Protein AF-A0A512JPS5-F1 (afdb_monomer)

Structure (mmCIF, N/CA/C/O backbone):
data_AF-A0A512JPS5-F1
#
_entry.id   AF-A0A512JPS5-F1
#
loop_
_atom_site.group_PDB
_atom_site.id
_atom_site.type_symbol
_atom_site.label_atom_id
_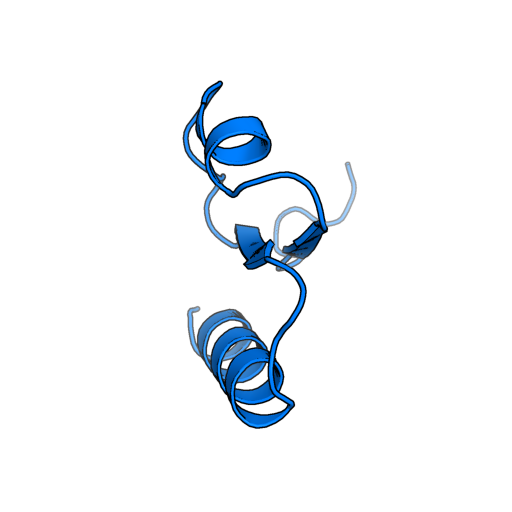atom_site.label_alt_id
_atom_site.label_comp_id
_atom_site.label_asym_id
_atom_site.label_entity_id
_atom_site.label_seq_id
_atom_site.pdbx_PDB_ins_code
_atom_site.Cartn_x
_atom_site.Cartn_y
_atom_site.Cartn_z
_atom_site.occupancy
_atom_site.B_iso_or_equiv
_atom_site.auth_seq_id
_atom_site.auth_comp_id
_atom_site.auth_asym_id
_atom_site.auth_atom_id
_atom_site.pdbx_PDB_model_num
ATOM 1 N N . MET A 1 1 ? -21.654 2.471 2.204 1.00 53.22 1 MET A N 1
ATOM 2 C CA . MET A 1 1 ? -20.356 1.761 2.301 1.00 53.22 1 MET A CA 1
ATOM 3 C C . MET A 1 1 ? -20.279 1.129 3.691 1.00 53.22 1 MET A C 1
ATOM 5 O O . MET A 1 1 ? -20.548 1.837 4.646 1.00 53.22 1 MET A O 1
ATOM 9 N N . ARG A 1 2 ? -20.058 -0.187 3.832 1.00 77.38 2 ARG A N 1
ATOM 10 C CA . ARG A 1 2 ? -20.261 -0.921 5.111 1.00 77.38 2 ARG A CA 1
ATOM 11 C C . ARG A 1 2 ? -18.978 -1.215 5.916 1.00 77.38 2 ARG A C 1
ATOM 13 O O . ARG A 1 2 ? -19.054 -1.902 6.927 1.00 77.38 2 ARG A O 1
ATOM 20 N N . ARG A 1 3 ? -17.805 -0.750 5.470 1.00 83.62 3 ARG A N 1
ATOM 21 C CA . ARG A 1 3 ? -16.500 -1.057 6.093 1.00 83.62 3 ARG A CA 1
ATOM 22 C C . ARG A 1 3 ? -15.569 0.170 6.089 1.00 83.62 3 ARG A C 1
ATOM 24 O O . ARG A 1 3 ? -14.603 0.171 5.335 1.00 83.62 3 ARG A O 1
ATOM 31 N N . PRO A 1 4 ? -15.873 1.216 6.875 1.00 81.62 4 PRO A N 1
ATOM 32 C CA . PRO A 1 4 ? -15.078 2.449 6.898 1.00 81.62 4 PRO A CA 1
ATOM 33 C C . PRO A 1 4 ? -13.639 2.242 7.397 1.00 81.62 4 PRO A C 1
ATOM 35 O O . PRO A 1 4 ? -12.753 2.986 7.008 1.00 81.62 4 PRO A O 1
ATOM 38 N N . GLU A 1 5 ? -13.387 1.205 8.198 1.00 85.50 5 GLU A N 1
ATOM 39 C CA . GLU A 1 5 ? -12.056 0.904 8.752 1.00 85.50 5 GLU A CA 1
ATOM 40 C C . GLU A 1 5 ? -11.226 -0.054 7.883 1.00 85.50 5 GLU A C 1
ATOM 42 O O . GLU A 1 5 ? -10.128 -0.464 8.262 1.00 85.50 5 GLU A O 1
ATOM 47 N N . LEU A 1 6 ? -11.751 -0.470 6.724 1.00 89.94 6 LEU A N 1
ATOM 48 C CA . LEU A 1 6 ? -11.024 -1.379 5.849 1.00 89.94 6 LEU A CA 1
ATOM 49 C C . LEU A 1 6 ? -9.821 -0.653 5.255 1.00 89.94 6 LEU A C 1
ATOM 51 O O . LEU A 1 6 ? -9.973 0.289 4.482 1.00 89.94 6 LEU A O 1
ATOM 55 N N . LYS A 1 7 ? -8.627 -1.138 5.580 1.00 91.06 7 LYS A N 1
ATOM 56 C CA . LYS A 1 7 ? -7.398 -0.637 4.985 1.00 91.06 7 LYS A CA 1
ATOM 57 C C . LYS A 1 7 ? -7.273 -1.142 3.537 1.00 91.06 7 LYS A C 1
ATOM 59 O O . LYS A 1 7 ? -7.558 -2.310 3.262 1.00 91.06 7 LYS A O 1
ATOM 64 N N . ILE A 1 8 ? -6.854 -0.278 2.613 1.00 90.38 8 ILE A N 1
ATOM 65 C CA . ILE A 1 8 ? -6.847 -0.552 1.165 1.00 90.38 8 ILE A CA 1
ATOM 66 C C . ILE A 1 8 ? -5.453 -0.304 0.583 1.00 90.38 8 ILE A C 1
ATOM 68 O O . ILE A 1 8 ? -4.878 0.766 0.761 1.00 90.38 8 ILE A O 1
ATOM 72 N N . LEU A 1 9 ? -4.929 -1.277 -0.164 1.00 91.62 9 LEU A N 1
ATOM 73 C CA . LEU A 1 9 ? -3.702 -1.140 -0.950 1.00 91.62 9 LEU A CA 1
ATOM 74 C C . LEU A 1 9 ? -4.029 -1.281 -2.441 1.00 91.62 9 LEU A C 1
ATOM 76 O O . LEU A 1 9 ? -4.413 -2.356 -2.899 1.00 91.62 9 LEU A O 1
ATOM 80 N N . PHE A 1 10 ? -3.856 -0.203 -3.199 1.00 89.88 10 PHE A N 1
ATOM 81 C CA . PHE A 1 10 ? -3.989 -0.201 -4.653 1.00 89.88 10 PHE A CA 1
ATOM 82 C C . PHE A 1 10 ? -2.686 -0.639 -5.315 1.00 89.88 10 PHE A C 1
ATOM 84 O O . PHE A 1 10 ? -1.603 -0.235 -4.898 1.00 89.88 10 PHE A O 1
ATOM 91 N N . ILE A 1 11 ? -2.786 -1.426 -6.387 1.00 90.75 11 ILE A N 1
ATOM 92 C CA . ILE A 1 11 ? -1.631 -1.861 -7.173 1.00 90.75 11 ILE A CA 1
ATOM 93 C C . ILE A 1 11 ? -1.827 -1.448 -8.631 1.00 90.75 11 ILE A C 1
ATOM 95 O O . ILE A 1 11 ? -2.753 -1.928 -9.284 1.00 90.75 11 ILE A O 1
ATOM 99 N N . THR A 1 12 ? -0.937 -0.609 -9.164 1.00 83.12 12 THR A N 1
ATOM 100 C CA . THR A 1 12 ? -1.054 -0.062 -10.529 1.00 83.12 12 THR A CA 1
ATOM 101 C C . THR A 1 12 ? 0.219 -0.241 -11.344 1.00 83.12 12 THR A C 1
ATOM 103 O O . THR A 1 12 ? 1.311 -0.241 -10.796 1.00 83.12 12 THR A O 1
ATOM 106 N N . GLY A 1 13 ? 0.081 -0.411 -12.661 1.00 81.88 13 GLY A N 1
ATOM 107 C CA . GLY A 1 13 ? 1.198 -0.334 -13.615 1.00 81.88 13 GLY A CA 1
ATOM 108 C C . GLY A 1 13 ? 1.311 1.021 -14.319 1.00 81.88 13 GLY A C 1
ATOM 109 O O . GLY A 1 13 ? 2.245 1.228 -15.084 1.00 81.88 13 GLY A O 1
ATOM 110 N N . TYR A 1 14 ? 0.363 1.930 -14.083 1.00 64.12 14 TYR A N 1
ATOM 111 C CA . TYR A 1 14 ? 0.424 3.305 -14.569 1.00 64.12 14 TYR A CA 1
ATOM 112 C C . TYR A 1 14 ? 1.151 4.150 -13.520 1.00 64.12 14 TYR A C 1
ATOM 114 O O . TYR A 1 14 ? 0.878 3.983 -12.331 1.00 64.12 14 TYR A O 1
ATOM 122 N N . ALA A 1 15 ? 2.087 4.999 -13.955 1.00 59.59 15 ALA A N 1
ATOM 123 C CA . ALA A 1 15 ? 2.960 5.786 -13.083 1.00 59.59 15 ALA A CA 1
ATOM 124 C C . ALA A 1 15 ? 2.196 6.405 -11.897 1.00 59.59 15 ALA A C 1
ATOM 126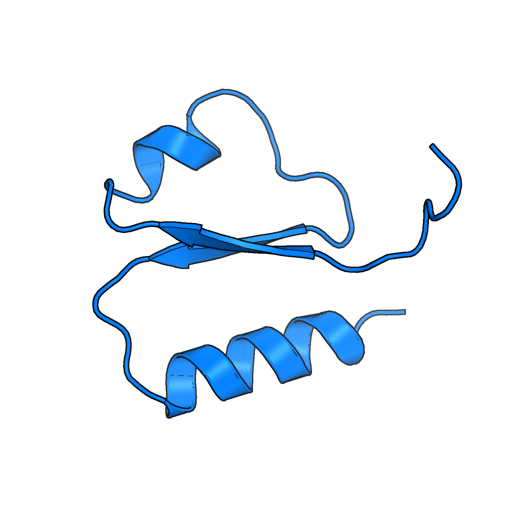 O O . ALA A 1 15 ? 1.094 6.916 -12.080 1.00 59.59 15 ALA A O 1
ATOM 127 N N . GLU A 1 16 ? 2.801 6.369 -10.704 1.00 58.78 16 GLU A N 1
ATOM 128 C CA . GLU A 1 16 ? 2.263 6.826 -9.406 1.00 58.78 16 GLU A CA 1
ATOM 129 C C . GLU A 1 16 ? 1.439 8.129 -9.489 1.00 58.78 16 GLU A C 1
ATOM 131 O O . GLU A 1 16 ? 0.368 8.251 -8.887 1.00 58.78 16 GLU A O 1
ATOM 136 N N . ASN A 1 17 ? 1.878 9.055 -10.344 1.00 56.22 17 ASN A N 1
ATOM 137 C CA . ASN A 1 17 ? 1.242 10.342 -10.623 1.00 56.22 17 ASN A CA 1
ATOM 138 C C . ASN A 1 17 ? -0.209 10.251 -11.132 1.00 56.22 17 ASN A C 1
ATOM 140 O O . ASN A 1 17 ? -0.966 11.197 -10.952 1.00 56.22 17 ASN A O 1
ATOM 144 N N . ALA A 1 18 ? -0.624 9.145 -11.753 1.00 57.59 18 ALA A N 1
ATOM 145 C CA . ALA A 1 18 ? -1.984 8.985 -12.273 1.00 57.59 18 ALA A CA 1
ATOM 146 C C . ALA A 1 18 ? -3.020 8.645 -11.189 1.00 57.59 18 ALA A C 1
ATOM 148 O O . ALA A 1 18 ? -4.209 8.864 -11.404 1.00 57.59 18 ALA A O 1
ATOM 149 N N . ILE A 1 19 ? -2.583 8.127 -10.034 1.00 56.69 19 ILE A N 1
ATOM 150 C CA . ILE A 1 19 ? -3.465 7.862 -8.885 1.00 56.69 19 ILE A CA 1
ATOM 151 C C . ILE A 1 19 ? -3.357 8.988 -7.856 1.00 56.69 19 ILE A C 1
ATOM 153 O O . ILE A 1 19 ? -4.363 9.395 -7.285 1.00 56.69 19 ILE A O 1
ATOM 157 N N . VAL A 1 20 ? -2.153 9.532 -7.657 1.00 58.31 20 VAL A N 1
ATOM 158 C CA . VAL A 1 20 ? -1.905 10.614 -6.690 1.00 58.31 20 VAL A CA 1
ATOM 159 C C . VAL A 1 20 ? -2.305 11.994 -7.244 1.00 58.31 20 VAL A C 1
ATOM 161 O O . VAL A 1 20 ? -2.576 12.912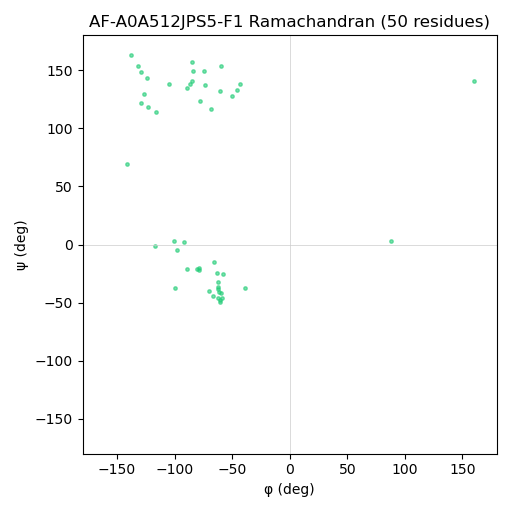 -6.475 1.00 58.31 20 VAL A O 1
ATOM 164 N N . GLY A 1 21 ? -2.404 12.148 -8.570 1.00 53.25 21 GLY A N 1
ATOM 165 C CA . GLY A 1 21 ? -2.615 13.435 -9.244 1.00 53.25 21 GLY A CA 1
ATOM 166 C C . GLY A 1 21 ? -3.954 14.138 -8.987 1.00 53.25 21 GLY A C 1
ATOM 167 O O . GLY A 1 21 ? -4.047 15.330 -9.262 1.00 53.25 21 GLY A O 1
ATOM 168 N N . ASN A 1 22 ? -4.964 13.453 -8.434 1.00 50.75 22 ASN A N 1
ATOM 169 C CA . ASN A 1 22 ? -6.322 14.005 -8.296 1.00 50.75 22 ASN A CA 1
ATOM 170 C C . ASN A 1 22 ? -6.833 14.165 -6.857 1.00 50.75 22 ASN A C 1
ATOM 172 O O . ASN A 1 22 ? -7.948 14.646 -6.667 1.00 50.75 22 ASN A O 1
ATOM 176 N N . GLY A 1 23 ? -6.069 13.792 -5.837 1.00 53.66 23 GLY A N 1
ATOM 177 C CA . GLY A 1 23 ? -6.556 13.913 -4.469 1.00 53.66 23 GLY A CA 1
ATOM 178 C C . GLY A 1 23 ? -5.791 13.022 -3.519 1.00 53.66 23 GLY A C 1
ATOM 179 O O . GLY A 1 23 ? -5.414 11.904 -3.855 1.00 53.66 23 GLY A O 1
ATOM 180 N N . HIS A 1 24 ? -5.544 13.557 -2.332 1.00 62.25 24 HIS A N 1
ATOM 181 C CA . HIS A 1 24 ? -4.954 12.837 -1.217 1.00 62.25 24 HIS A CA 1
ATOM 182 C C . HIS A 1 24 ? -5.626 11.466 -1.044 1.00 62.25 24 HIS A C 1
ATOM 184 O O . HIS A 1 24 ? -6.851 11.371 -1.050 1.00 62.25 24 HIS A O 1
ATOM 190 N N . LEU A 1 25 ? -4.829 10.407 -0.885 1.00 76.12 25 LEU A N 1
ATOM 191 C CA . LEU A 1 25 ? -5.360 9.116 -0.461 1.00 76.12 25 LEU A CA 1
ATOM 192 C C . LEU A 1 25 ? -6.017 9.286 0.913 1.00 76.12 25 LEU A C 1
ATOM 194 O O . LEU A 1 25 ? -5.418 9.868 1.820 1.00 76.12 25 LEU A O 1
ATOM 198 N N . GLU A 1 26 ? -7.234 8.768 1.061 1.00 81.06 26 GLU A N 1
ATOM 199 C CA . GLU A 1 26 ? -7.930 8.777 2.346 1.00 81.06 26 GLU A CA 1
ATOM 200 C C . GLU A 1 26 ? -7.121 8.004 3.407 1.00 81.06 26 GLU A C 1
ATOM 202 O O . GLU A 1 26 ? -6.365 7.077 3.075 1.00 81.06 26 GLU A O 1
ATOM 207 N N . PRO A 1 27 ? -7.277 8.334 4.701 1.00 81.12 27 PRO A N 1
ATOM 208 C CA . PRO A 1 27 ? -6.655 7.581 5.781 1.00 81.12 27 PRO A CA 1
ATOM 209 C C . PRO A 1 27 ? -6.917 6.073 5.656 1.00 81.12 27 PRO A C 1
ATOM 211 O O . PRO A 1 27 ? -8.051 5.623 5.521 1.00 81.12 27 PRO A O 1
ATOM 214 N N . GLY A 1 28 ? -5.846 5.279 5.700 1.00 83.62 28 GLY A N 1
ATOM 215 C CA . GLY A 1 28 ? -5.921 3.826 5.520 1.00 83.62 28 GLY A CA 1
ATOM 216 C C . GLY A 1 28 ? -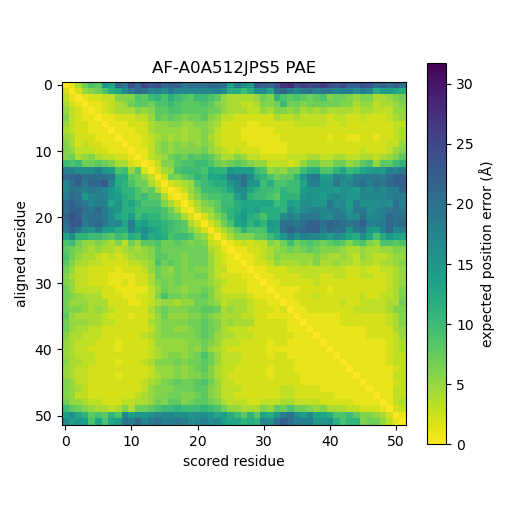5.819 3.352 4.067 1.00 83.62 28 GLY A C 1
ATOM 217 O O . GLY A 1 28 ? -5.873 2.142 3.841 1.00 83.62 28 GLY A O 1
ATOM 218 N N . MET A 1 29 ? -5.619 4.257 3.103 1.00 87.56 29 MET A N 1
ATOM 219 C CA . MET A 1 29 ? -5.350 3.914 1.705 1.00 87.56 29 MET A CA 1
ATOM 220 C C . MET A 1 29 ? -3.874 4.121 1.334 1.00 87.56 29 MET A C 1
ATOM 222 O O . MET A 1 29 ? -3.244 5.103 1.725 1.00 87.56 29 MET A O 1
ATOM 226 N N . GLN A 1 30 ? -3.309 3.186 0.570 1.00 87.56 30 GLN A N 1
ATOM 227 C CA . GLN A 1 30 ? -1.945 3.250 0.031 1.00 87.56 30 GLN A CA 1
ATOM 228 C C . GLN A 1 30 ? -1.898 2.773 -1.428 1.00 87.56 30 GLN A C 1
ATOM 230 O O . GLN A 1 30 ? -2.806 2.087 -1.897 1.00 87.56 30 GLN A O 1
ATOM 235 N N . VAL A 1 31 ? -0.814 3.103 -2.135 1.00 87.38 31 VAL A N 1
ATOM 236 C CA . VAL A 1 31 ? -0.532 2.683 -3.518 1.00 87.38 31 VAL A CA 1
ATOM 237 C C . VAL A 1 31 ? 0.817 1.966 -3.590 1.00 87.38 31 VAL A C 1
ATOM 239 O O . VAL A 1 31 ? 1.776 2.348 -2.918 1.00 87.38 31 VAL A O 1
ATOM 242 N N . LEU A 1 32 ? 0.895 0.942 -4.439 1.00 88.69 32 LEU A N 1
ATOM 243 C CA . LEU A 1 32 ? 2.126 0.275 -4.846 1.00 88.69 32 LEU A CA 1
ATOM 244 C C . LEU A 1 32 ? 2.195 0.185 -6.378 1.00 88.69 32 LEU A C 1
ATOM 246 O O . LEU A 1 32 ? 1.326 -0.399 -7.029 1.00 88.69 32 LEU A O 1
ATOM 250 N N . THR A 1 33 ? 3.248 0.754 -6.955 1.00 88.69 33 THR A N 1
ATOM 251 C CA . THR A 1 33 ? 3.469 0.765 -8.406 1.00 88.69 33 THR A CA 1
ATOM 252 C C . THR A 1 33 ? 4.202 -0.503 -8.853 1.00 88.69 33 THR A C 1
ATOM 254 O O . THR A 1 33 ? 5.134 -0.957 -8.194 1.00 88.69 33 THR A O 1
ATOM 257 N N . LYS A 1 34 ? 3.782 -1.091 -9.976 1.00 90.44 34 LYS A N 1
ATOM 258 C CA . LYS A 1 34 ? 4.463 -2.201 -10.655 1.00 90.44 34 LYS A CA 1
ATOM 259 C C . LYS A 1 34 ? 5.580 -1.676 -11.580 1.00 90.44 34 LYS A C 1
ATOM 261 O O . LYS A 1 34 ? 5.393 -0.626 -12.188 1.00 90.44 34 LYS A O 1
ATOM 266 N N . PRO A 1 35 ? 6.666 -2.447 -11.787 1.00 92.44 35 PRO A N 1
ATOM 267 C CA . PRO A 1 35 ? 6.987 -3.686 -11.081 1.00 92.44 35 PRO A CA 1
ATOM 268 C C . PRO A 1 35 ? 7.475 -3.397 -9.656 1.00 92.44 35 PRO A C 1
ATOM 270 O O . PRO A 1 35 ? 8.100 -2.374 -9.397 1.00 92.44 35 PRO A O 1
ATOM 273 N N . PHE A 1 36 ? 7.206 -4.320 -8.736 1.00 91.06 36 PHE A N 1
ATOM 274 C CA . PHE A 1 36 ? 7.716 -4.263 -7.369 1.00 91.06 36 PHE A CA 1
ATOM 275 C C . PHE A 1 36 ? 8.310 -5.611 -6.975 1.00 91.06 36 PHE A C 1
ATOM 277 O O . PHE A 1 36 ? 7.912 -6.657 -7.490 1.00 91.06 36 PHE A O 1
ATOM 284 N N . VAL A 1 37 ? 9.249 -5.570 -6.035 1.00 96.12 37 VAL A N 1
ATOM 285 C CA . VAL A 1 37 ? 9.794 -6.763 -5.380 1.00 96.12 37 VAL A CA 1
ATOM 2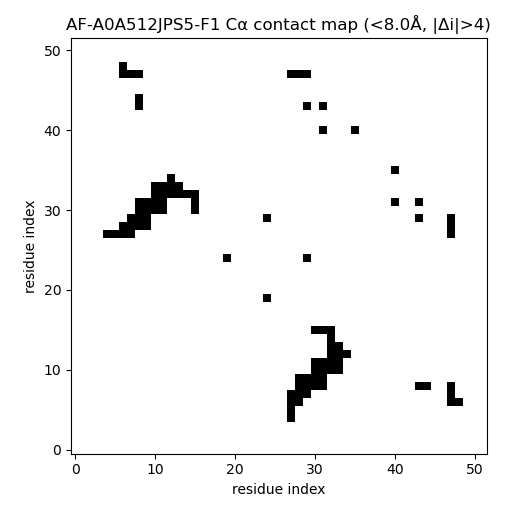86 C C . VAL A 1 37 ? 8.904 -7.185 -4.209 1.00 96.12 37 VAL A C 1
ATOM 288 O O . VAL A 1 37 ? 8.150 -6.375 -3.660 1.00 96.12 37 VAL A O 1
ATOM 291 N N . MET A 1 38 ? 8.976 -8.454 -3.811 1.00 96.31 38 MET A N 1
ATOM 292 C CA . MET A 1 38 ? 8.097 -9.016 -2.775 1.00 96.31 38 MET A CA 1
ATOM 29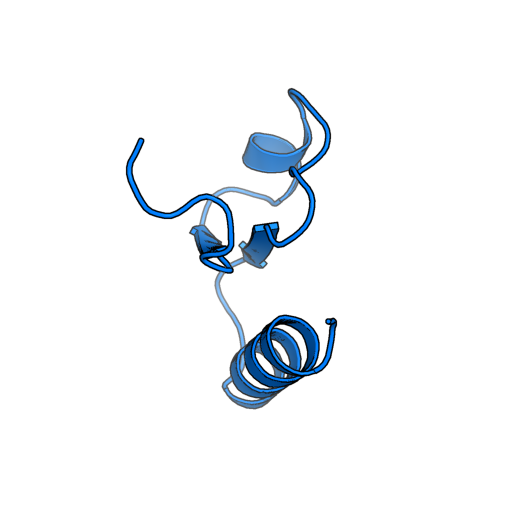3 C C . MET A 1 38 ? 8.285 -8.339 -1.414 1.00 96.31 38 MET A C 1
ATOM 295 O O . MET A 1 38 ? 7.322 -8.153 -0.668 1.00 96.31 38 MET A O 1
ATOM 299 N N . GLU A 1 39 ? 9.501 -7.898 -1.117 1.00 97.19 39 GLU A N 1
ATOM 300 C CA . GLU A 1 39 ? 9.858 -7.163 0.091 1.00 97.19 39 GLU A CA 1
ATOM 301 C C . GLU A 1 39 ? 9.105 -5.832 0.171 1.00 97.19 39 GLU A C 1
ATOM 303 O O . GLU A 1 39 ? 8.631 -5.456 1.245 1.00 97.19 39 GLU A O 1
ATOM 308 N N . ALA A 1 40 ? 8.929 -5.153 -0.968 1.00 93.69 40 ALA A N 1
ATOM 309 C CA . ALA A 1 40 ? 8.193 -3.897 -1.042 1.00 93.69 40 ALA A CA 1
ATOM 310 C C . ALA A 1 40 ? 6.704 -4.115 -0.745 1.00 93.69 40 ALA A C 1
ATOM 312 O O . ALA A 1 40 ? 6.125 -3.384 0.058 1.00 93.69 40 ALA A O 1
ATOM 313 N N . LEU A 1 41 ? 6.096 -5.162 -1.315 1.00 95.19 41 LEU A N 1
ATOM 314 C CA . LEU A 1 41 ? 4.713 -5.532 -1.001 1.00 95.19 41 LEU A CA 1
ATOM 315 C C . LEU A 1 41 ? 4.550 -5.874 0.485 1.00 95.19 41 LEU A C 1
ATOM 317 O O . LEU A 1 41 ? 3.646 -5.358 1.142 1.00 95.19 41 LEU A O 1
ATOM 321 N N . ALA A 1 42 ? 5.440 -6.706 1.025 1.00 96.12 42 ALA A N 1
ATOM 322 C CA . ALA A 1 42 ? 5.396 -7.100 2.427 1.00 96.12 42 ALA A CA 1
ATOM 323 C C . ALA A 1 42 ? 5.548 -5.891 3.361 1.00 96.12 42 ALA A C 1
ATOM 325 O O . ALA A 1 42 ? 4.830 -5.797 4.355 1.00 96.12 42 ALA A O 1
ATOM 326 N N . SER A 1 43 ? 6.441 -4.950 3.036 1.00 94.75 43 SER A N 1
ATOM 327 C CA . SER A 1 43 ? 6.584 -3.704 3.796 1.00 94.75 43 SER A CA 1
ATOM 328 C C . SER A 1 43 ? 5.289 -2.899 3.789 1.00 94.75 43 SER A C 1
ATOM 330 O O . SER A 1 43 ? 4.797 -2.548 4.856 1.00 94.75 43 SER A O 1
ATOM 332 N N . ARG A 1 44 ? 4.683 -2.681 2.611 1.00 91.88 44 ARG A N 1
ATOM 333 C CA . ARG A 1 44 ? 3.429 -1.919 2.499 1.00 91.88 44 ARG A CA 1
ATOM 334 C C . ARG A 1 44 ? 2.296 -2.551 3.293 1.00 91.88 44 ARG A C 1
ATOM 336 O O . ARG A 1 44 ? 1.572 -1.840 3.978 1.00 91.88 44 ARG A O 1
ATOM 343 N N . ILE A 1 45 ? 2.164 -3.876 3.247 1.00 93.50 45 ILE A N 1
ATOM 344 C CA . ILE A 1 45 ? 1.149 -4.589 4.031 1.00 93.50 45 ILE A CA 1
ATOM 345 C C . ILE A 1 45 ? 1.392 -4.394 5.530 1.00 93.50 45 ILE A C 1
ATOM 347 O O . ILE A 1 45 ? 0.446 -4.067 6.243 1.00 93.50 45 ILE A O 1
ATOM 351 N N . ARG A 1 46 ? 2.637 -4.545 6.010 1.00 94.56 46 ARG A N 1
ATOM 352 C CA . ARG A 1 46 ? 2.974 -4.320 7.427 1.00 94.56 46 ARG A CA 1
ATOM 353 C C . ARG A 1 46 ? 2.644 -2.895 7.861 1.00 94.56 46 ARG A C 1
ATOM 355 O O . ARG A 1 46 ? 1.996 -2.721 8.886 1.00 94.56 46 ARG A O 1
ATOM 362 N N . ASP A 1 47 ? 3.008 -1.900 7.060 1.00 91.19 47 ASP A N 1
ATOM 363 C CA . ASP A 1 47 ? 2.718 -0.491 7.350 1.00 91.19 47 AS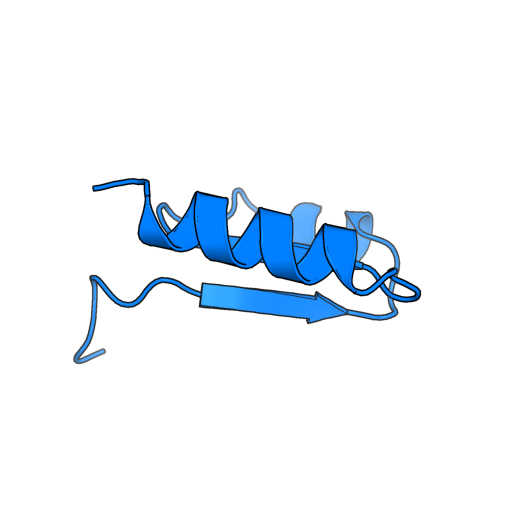P A CA 1
ATOM 364 C C . ASP A 1 47 ? 1.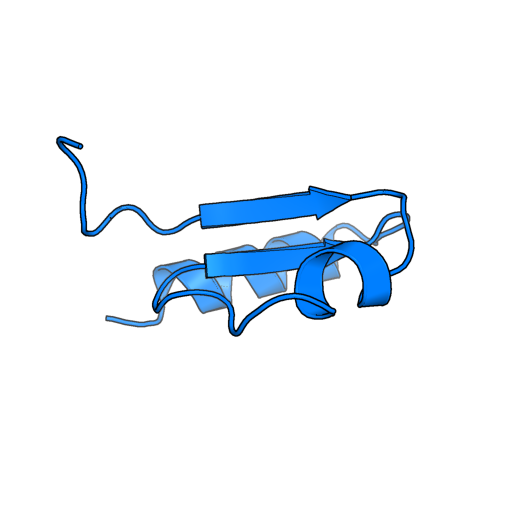210 -0.213 7.409 1.00 91.19 47 ASP A C 1
ATOM 366 O O . ASP A 1 47 ? 0.747 0.605 8.205 1.00 91.19 47 ASP A O 1
ATOM 370 N N . LEU A 1 48 ? 0.439 -0.878 6.547 1.00 90.44 48 LEU A N 1
ATOM 371 C CA . LEU A 1 48 ? -1.006 -0.712 6.442 1.00 90.44 48 LEU A CA 1
ATOM 372 C C . LEU A 1 48 ? -1.746 -1.281 7.664 1.00 90.44 48 LEU A C 1
ATOM 374 O O . LEU A 1 48 ? -2.706 -0.671 8.131 1.00 90.44 48 LEU A O 1
ATOM 378 N N . ILE A 1 49 ? -1.296 -2.431 8.178 1.00 90.94 49 ILE A N 1
ATOM 379 C CA . ILE A 1 49 ? -1.922 -3.114 9.324 1.00 90.94 49 ILE A CA 1
ATOM 380 C C . ILE A 1 49 ? -1.366 -2.663 10.681 1.00 90.94 49 ILE A C 1
ATOM 382 O O . ILE A 1 49 ? -2.030 -2.857 11.692 1.00 90.94 49 ILE A O 1
ATOM 386 N N . ALA A 1 50 ? -0.162 -2.082 10.722 1.00 87.19 50 ALA A N 1
ATOM 387 C CA . ALA A 1 50 ? 0.448 -1.585 11.957 1.00 87.19 50 ALA A CA 1
ATOM 388 C C . ALA A 1 50 ? -0.111 -0.223 12.400 1.00 87.19 50 ALA A C 1
ATOM 390 O O . ALA A 1 50 ? -0.005 0.128 13.574 1.00 87.19 50 ALA A O 1
ATOM 391 N N . LYS A 1 51 ? -0.690 0.558 11.477 1.00 69.12 51 LYS A N 1
ATOM 392 C CA . LYS A 1 51 ? -1.336 1.832 11.809 1.00 69.12 51 LYS A CA 1
ATOM 393 C C . LYS A 1 51 ? -2.725 1.573 12.416 1.00 69.12 51 LYS A C 1
ATOM 395 O O . LYS A 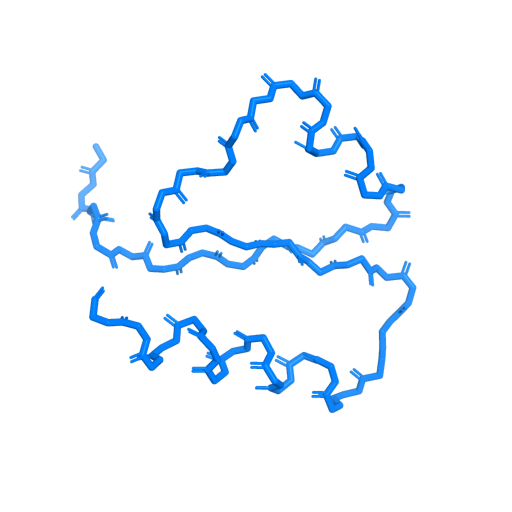1 51 ? -3.532 0.941 11.725 1.00 69.12 51 LYS A O 1
ATOM 400 N N . PRO A 1 52 ? -3.013 2.066 13.641 1.00 61.16 52 PRO A N 1
ATOM 401 C CA . PRO A 1 52 ? -4.357 2.006 14.217 1.00 61.16 52 PRO A CA 1
ATOM 402 C C . PRO A 1 52 ? -5.385 2.629 13.258 1.00 61.16 52 PRO A C 1
ATOM 404 O O . PRO A 1 52 ? -5.073 3.637 12.584 1.00 61.16 52 PRO A O 1
#

Organism: NCBI:txid1010610

Solvent-accessible surface area (backbone atoms only — not comparable to full-atom values): 3464 Å² total; per-residue (Å²): 135,96,60,92,84,62,65,42,78,46,77,37,76,63,63,66,61,78,68,58,69,81,48,83,71,56,94,60,48,49,80,46,57,54,89,70,56,70,67,58,54,52,49,53,51,50,58,58,70,70,52,131

Secondary structure (DSSP, 8-state):
---TT--EEEEESS-THHHHTTS-PPTTEEEEESS--HHHHHHHHHHHHH--

Mean predicted aligned error: 6.51 Å

Radius of gyration: 11.73 Å; Cα contacts (8 Å, |Δi|>4): 47; chains: 1; bounding box: 30×23×29 Å

Sequence (52 aa):
MRRPELKILFITGYAENAIVGNGHLEPGMQVLTKPFVMEALASRIRDLIAKP

Foldseek 3Di:
DPCPPDQEEAEEQPPPCVVVVPDDDDPRYYYDYPPDDPVVVVVVVCVSVVPD

pLDDT: mean 80.7, std 14.6, range [50.75, 97.19]

InterPro domains:
  IPR011006 CheY-like superfamily [SSF52172] (3-50)

Nearest PDB structures (foldseek):
  3r0j-assembly1_A  TM=7.578E-01  e=1.524E+00  Mycobacterium tuberculosis
  3r0j-assembly1_B  TM=7.583E-01  e=2.680E+00  Mycobacterium tuberculosis
  8k3f-assembly1_B  TM=4.055E-01  e=2.021E+00  Campylobacter jejuni
  6spg-assembly1_E  TM=4.734E-01  e=7.725E+00  Pseudomonas aeruginosa